Protein AF-A0A1I6LC33-F1 (afdb_monomer_lite)

Organism: NCBI:txid1166337

Secondary structure (DSSP, 8-state):
-EEEE-TTS-EEEE-GGGEEEEEEETTEEEEEETTS-EEEE-BSSHHHHHHHTT-

pLDDT: mean 87.88, std 5.4, range [69.56, 95.69]

Radius of gyration: 9.95 Å; chains: 1; bounding box: 23×24×25 Å

Sequence (55 aa):
MIEFRSADGAVVQLDPLLVESVRPDADGVVLRMINGVRQAVKEPYGEVLERLARF

InterPro domains:
  IPR009384 Swarming motility protein SwrD-like [PF06289] (1-55)

Structure (mmCIF, N/CA/C/O backbone):
data_AF-A0A1I6LC33-F1
#
_entry.id   AF-A0A1I6LC33-F1
#
loop_
_atom_site.group_PDB
_atom_site.id
_atom_site.type_symbol
_atom_site.label_atom_id
_atom_site.label_alt_id
_atom_site.label_comp_id
_atom_site.label_asym_id
_atom_site.label_entity_id
_atom_site.label_seq_id
_atom_site.pdbx_PDB_ins_code
_atom_site.Cartn_x
_atom_site.Cartn_y
_atom_site.Cartn_z
_atom_site.occupancy
_atom_site.B_iso_or_equiv
_atom_site.auth_seq_id
_atom_site.auth_comp_id
_atom_site.auth_asym_id
_atom_site.auth_atom_id
_atom_site.pdbx_PDB_model_num
ATOM 1 N N . MET A 1 1 ? -0.241 14.363 0.709 1.00 84.94 1 MET A N 1
ATOM 2 C CA . MET A 1 1 ? -0.106 13.632 -0.567 1.00 84.94 1 MET A CA 1
ATOM 3 C C . MET A 1 1 ? 1.270 12.989 -0.616 1.00 84.94 1 MET A C 1
ATOM 5 O O . MET A 1 1 ? 2.238 13.669 -0.298 1.00 84.94 1 MET A O 1
ATOM 9 N N . ILE A 1 2 ? 1.341 11.694 -0.914 1.00 86.12 2 ILE A N 1
ATOM 10 C CA . ILE A 1 2 ? 2.574 10.901 -1.009 1.00 86.12 2 ILE A CA 1
ATOM 11 C C . ILE A 1 2 ? 2.631 10.310 -2.418 1.00 86.12 2 ILE A C 1
ATOM 13 O O . ILE A 1 2 ? 1.617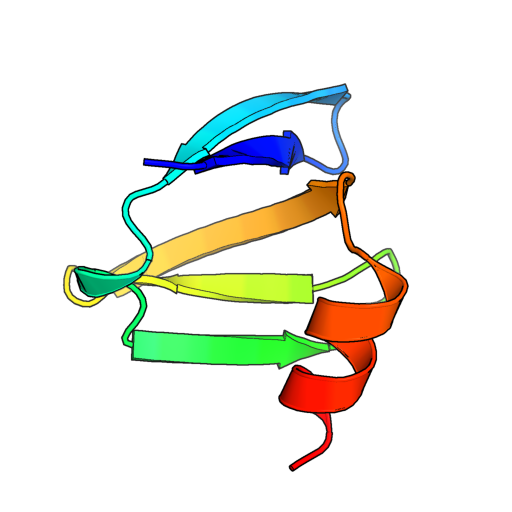 9.833 -2.928 1.00 86.12 2 ILE A O 1
ATOM 17 N N . GLU A 1 3 ? 3.801 10.360 -3.045 1.00 92.00 3 GLU A N 1
ATOM 18 C CA . GLU A 1 3 ? 4.035 9.721 -4.338 1.00 92.00 3 GLU A CA 1
ATOM 19 C C . GLU A 1 3 ? 4.491 8.288 -4.113 1.00 92.00 3 GLU A C 1
ATOM 21 O O . GLU A 1 3 ? 5.437 8.060 -3.364 1.00 92.00 3 GLU A O 1
ATOM 26 N N . PHE A 1 4 ? 3.838 7.344 -4.777 1.00 89.00 4 PHE A N 1
ATOM 27 C CA . PHE A 1 4 ? 4.209 5.941 -4.791 1.00 89.00 4 PHE A CA 1
ATOM 28 C C . PHE A 1 4 ? 4.570 5.494 -6.204 1.00 89.00 4 PHE A C 1
ATOM 30 O O . PHE A 1 4 ? 4.051 6.021 -7.182 1.00 89.00 4 PHE A O 1
ATOM 37 N N . ARG A 1 5 ? 5.423 4.481 -6.316 1.00 88.44 5 ARG A N 1
ATOM 38 C CA . ARG A 1 5 ? 5.602 3.681 -7.523 1.00 88.44 5 ARG A CA 1
ATOM 39 C C . ARG A 1 5 ? 4.721 2.449 -7.437 1.00 88.44 5 ARG A C 1
ATOM 41 O O . ARG A 1 5 ? 4.802 1.695 -6.461 1.00 88.44 5 ARG A O 1
ATOM 48 N N . SER A 1 6 ? 3.905 2.243 -8.458 1.00 85.38 6 SER 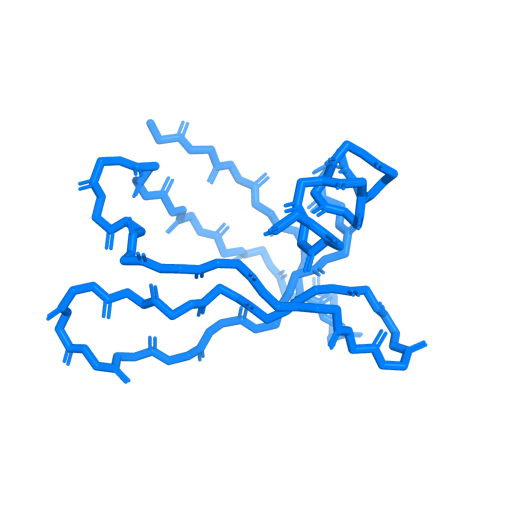A N 1
ATOM 49 C CA . SER A 1 6 ? 3.175 0.998 -8.673 1.00 85.38 6 SER A CA 1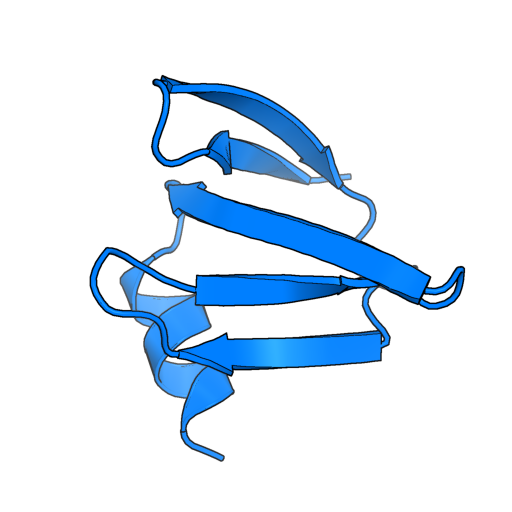
ATOM 50 C C . SER A 1 6 ? 4.086 -0.101 -9.219 1.00 85.38 6 SER A C 1
ATOM 52 O O . SER A 1 6 ? 5.234 0.137 -9.598 1.00 85.38 6 SER A O 1
ATOM 54 N N . ALA A 1 7 ? 3.570 -1.332 -9.238 1.00 76.62 7 ALA A N 1
ATOM 55 C CA . ALA A 1 7 ? 4.304 -2.506 -9.713 1.00 76.62 7 ALA A CA 1
ATOM 56 C C . ALA A 1 7 ? 4.737 -2.400 -11.191 1.00 76.62 7 ALA A C 1
ATOM 58 O O . ALA A 1 7 ? 5.752 -2.970 -11.577 1.00 76.62 7 ALA A O 1
ATOM 59 N N . ASP A 1 8 ? 4.004 -1.636 -12.003 1.00 82.69 8 ASP A N 1
ATOM 60 C CA . ASP A 1 8 ? 4.316 -1.341 -13.408 1.00 82.69 8 ASP A CA 1
ATOM 61 C C . ASP A 1 8 ? 5.303 -0.168 -13.592 1.00 82.69 8 ASP A C 1
ATOM 63 O O . ASP A 1 8 ? 5.622 0.207 -14.719 1.00 82.69 8 ASP A O 1
ATOM 67 N N . GLY A 1 9 ? 5.798 0.417 -12.496 1.00 83.69 9 GLY A N 1
ATOM 68 C CA . GLY A 1 9 ? 6.729 1.543 -12.509 1.00 83.69 9 GLY A CA 1
ATOM 69 C C . GLY A 1 9 ? 6.076 2.914 -12.701 1.00 83.69 9 GLY A C 1
ATOM 70 O O . GLY A 1 9 ? 6.798 3.915 -12.712 1.00 83.69 9 GLY A O 1
ATOM 71 N N . ALA A 1 10 ? 4.746 2.998 -12.819 1.00 88.25 10 ALA A N 1
ATOM 72 C CA . ALA A 1 10 ? 4.058 4.282 -12.865 1.00 88.25 10 ALA A CA 1
ATOM 73 C C . ALA A 1 10 ? 4.133 5.000 -11.507 1.00 88.25 10 ALA A C 1
ATOM 75 O O . ALA A 1 10 ? 4.162 4.380 -10.442 1.00 88.25 10 ALA A O 1
ATOM 76 N N . VAL A 1 11 ? 4.172 6.333 -11.542 1.00 90.19 11 VAL A N 1
ATOM 77 C CA . VAL A 1 11 ? 4.079 7.149 -10.328 1.00 90.19 11 VAL A CA 1
ATOM 78 C C . VAL A 1 11 ? 2.613 7.473 -10.076 1.00 90.19 11 VAL A C 1
ATOM 80 O O . VAL A 1 11 ? 1.934 8.039 -10.932 1.00 90.19 11 VAL A O 1
ATOM 83 N N . VAL A 1 12 ? 2.138 7.131 -8.886 1.00 89.38 12 VAL A N 1
ATOM 84 C CA . VAL A 1 12 ? 0.780 7.387 -8.409 1.00 89.38 12 VAL A CA 1
ATOM 85 C C . VAL A 1 12 ? 0.830 8.270 -7.177 1.00 89.38 12 VAL A C 1
ATOM 87 O O . VAL A 1 12 ? 1.534 7.984 -6.212 1.00 89.38 12 VAL A O 1
ATOM 90 N N . GLN A 1 13 ? 0.060 9.351 -7.199 1.00 91.00 13 GLN A N 1
ATOM 91 C CA . GLN A 1 13 ? -0.066 10.255 -6.064 1.00 91.00 13 GLN A CA 1
ATOM 92 C C . GLN A 1 13 ? -1.289 9.865 -5.243 1.00 91.00 13 GLN A C 1
ATOM 94 O O . GLN A 1 13 ? -2.404 9.816 -5.762 1.00 91.00 13 GLN A O 1
ATOM 99 N N . LEU A 1 14 ? -1.078 9.587 -3.959 1.00 88.94 14 LEU A N 1
ATOM 100 C CA . LEU A 1 14 ? -2.135 9.176 -3.044 1.00 88.94 14 LEU A CA 1
ATOM 101 C C . LEU A 1 14 ? -2.221 10.136 -1.862 1.00 88.94 14 LEU A C 1
ATOM 103 O O . LEU A 1 14 ? -1.212 10.591 -1.316 1.00 88.94 14 LEU A O 1
ATOM 107 N N . ASP A 1 15 ? -3.445 10.433 -1.440 1.00 92.00 15 ASP A N 1
ATOM 108 C CA . ASP A 1 15 ? -3.691 11.075 -0.156 1.00 92.00 15 ASP A CA 1
ATOM 109 C C . ASP A 1 15 ? -3.886 9.989 0.916 1.00 92.00 15 ASP A C 1
ATOM 111 O O . ASP A 1 15 ? -4.856 9.230 0.828 1.00 92.00 15 ASP A O 1
ATOM 115 N N . PRO A 1 16 ? -3.000 9.892 1.927 1.00 86.56 16 PRO A N 1
ATOM 116 C CA . PRO A 1 16 ? -3.135 8.915 3.005 1.00 86.56 16 PRO A CA 1
ATOM 117 C C . PRO A 1 16 ? -4.469 9.003 3.751 1.00 86.56 16 PRO A C 1
ATOM 119 O O . PRO A 1 16 ? -4.938 7.991 4.262 1.00 86.56 16 PRO A O 1
ATOM 122 N N . LEU A 1 17 ? -5.103 10.183 3.790 1.00 92.06 17 LEU A N 1
ATOM 123 C CA . LEU A 1 17 ? -6.403 10.375 4.444 1.00 92.06 17 LEU A CA 1
ATOM 124 C C . LEU A 1 17 ? -7.556 9.682 3.706 1.00 92.06 17 LEU A C 1
ATOM 126 O O . LEU A 1 17 ? -8.630 9.504 4.273 1.00 92.06 17 LEU A O 1
ATOM 130 N N . LEU A 1 18 ? -7.340 9.293 2.449 1.00 93.50 18 LEU A N 1
ATOM 131 C CA . LEU A 1 18 ? -8.323 8.602 1.619 1.00 93.50 18 LEU A CA 1
ATOM 132 C C . LEU A 1 18 ? -8.079 7.087 1.558 1.00 93.50 18 LEU A C 1
ATOM 134 O O . LEU A 1 18 ? -8.790 6.393 0.828 1.00 93.50 18 LEU A O 1
ATOM 138 N N . VAL A 1 19 ? -7.093 6.563 2.294 1.00 92.06 19 VAL A N 1
ATOM 139 C CA . VAL A 1 19 ? -6.804 5.125 2.368 1.00 92.06 19 VAL A CA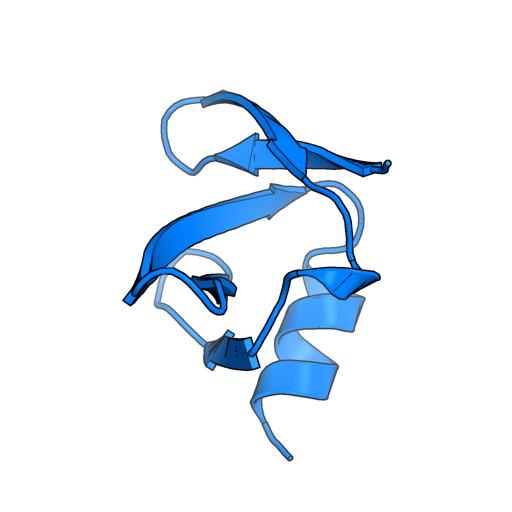 1
ATOM 140 C C . VAL A 1 19 ? -7.722 4.477 3.404 1.00 92.06 19 VAL A C 1
ATOM 142 O O . VAL A 1 19 ? -7.681 4.803 4.585 1.00 92.06 19 VAL A O 1
ATOM 145 N N . GLU A 1 20 ? -8.544 3.534 2.954 1.00 94.12 20 GLU A N 1
ATOM 146 C CA . GLU A 1 20 ? -9.448 2.743 3.793 1.00 94.12 20 GLU A CA 1
ATOM 147 C C . GLU A 1 20 ? -8.721 1.554 4.439 1.00 94.12 20 GLU A C 1
ATOM 149 O O . GLU A 1 20 ? -8.930 1.256 5.611 1.00 94.12 20 GLU A O 1
ATOM 154 N N . SER A 1 21 ? -7.875 0.843 3.684 1.00 92.81 21 SER A N 1
ATOM 155 C CA . SER A 1 21 ? -7.099 -0.285 4.220 1.00 92.81 21 SER A CA 1
ATOM 156 C C . SER A 1 21 ? -5.840 -0.576 3.406 1.00 92.81 21 SER A C 1
ATOM 158 O O . SER A 1 21 ? -5.759 -0.236 2.224 1.00 92.81 21 SER A O 1
ATOM 160 N N . VAL A 1 22 ? -4.878 -1.248 4.041 1.00 91.44 22 VAL A N 1
ATOM 161 C CA . VAL A 1 22 ? -3.620 -1.713 3.439 1.00 91.44 22 VAL A CA 1
ATOM 162 C C . VAL A 1 22 ? -3.574 -3.237 3.546 1.00 91.44 22 VAL A C 1
ATOM 164 O O . VAL A 1 22 ? -3.843 -3.784 4.614 1.00 91.44 22 VAL A O 1
ATOM 167 N N . ARG A 1 23 ? -3.266 -3.937 2.451 1.00 92.19 23 ARG A N 1
ATOM 168 C CA . ARG A 1 23 ? -3.146 -5.405 2.416 1.00 92.19 23 ARG A CA 1
ATOM 169 C C . ARG A 1 23 ? -1.826 -5.827 1.765 1.00 92.19 23 ARG A C 1
ATOM 171 O O . ARG A 1 23 ? -1.403 -5.157 0.824 1.00 92.19 23 ARG A O 1
ATOM 178 N N . PRO A 1 24 ? -1.180 -6.905 2.244 1.00 88.81 24 PRO A N 1
ATOM 179 C CA . PRO A 1 24 ? 0.035 -7.412 1.628 1.00 88.81 24 PRO A CA 1
ATOM 180 C C . PRO A 1 24 ? -0.313 -8.060 0.289 1.00 88.81 24 PRO A C 1
ATOM 182 O O . PRO A 1 24 ? -1.388 -8.647 0.142 1.00 88.81 24 PRO A O 1
ATOM 185 N N . ASP A 1 25 ? 0.600 -7.955 -0.667 1.00 88.50 25 ASP A N 1
ATOM 186 C CA . ASP A 1 25 ? 0.503 -8.588 -1.979 1.00 88.50 25 ASP A CA 1
ATOM 187 C C . ASP A 1 25 ? 1.866 -9.172 -2.380 1.00 88.50 25 ASP A C 1
ATOM 189 O O . ASP A 1 25 ? 2.880 -8.863 -1.754 1.00 88.50 25 ASP A O 1
ATOM 193 N N . ALA A 1 26 ? 1.904 -10.038 -3.394 1.00 81.69 26 ALA A N 1
ATOM 194 C CA . ALA A 1 26 ? 3.122 -10.762 -3.775 1.00 81.69 26 ALA A CA 1
ATOM 195 C C . ALA A 1 26 ? 4.302 -9.834 -4.131 1.00 81.69 26 ALA A C 1
ATOM 197 O O . ALA A 1 26 ? 5.449 -10.180 -3.856 1.00 81.69 26 ALA A O 1
ATOM 198 N N . ASP A 1 27 ? 4.013 -8.653 -4.687 1.00 80.38 27 ASP A N 1
ATOM 199 C CA . ASP A 1 27 ? 5.011 -7.688 -5.168 1.00 80.38 27 ASP A CA 1
ATOM 200 C C . ASP A 1 27 ? 5.015 -6.350 -4.396 1.00 80.38 27 ASP A C 1
ATOM 202 O O . ASP A 1 27 ? 5.591 -5.363 -4.871 1.00 80.38 27 ASP A O 1
ATOM 206 N N . GLY A 1 28 ? 4.398 -6.301 -3.208 1.00 86.25 28 GLY A N 1
ATOM 207 C CA . GLY A 1 28 ? 4.358 -5.116 -2.343 1.00 86.25 28 GLY A CA 1
ATOM 208 C C . GLY A 1 28 ? 3.085 -5.056 -1.498 1.00 86.25 28 GLY A C 1
ATOM 209 O O . GLY A 1 28 ? 2.800 -5.945 -0.693 1.00 86.25 28 GLY A O 1
ATOM 210 N N . VAL A 1 29 ? 2.295 -3.996 -1.672 1.00 91.50 29 VAL A N 1
ATOM 211 C CA . VAL A 1 29 ? 1.012 -3.826 -0.977 1.00 91.50 29 VAL A CA 1
ATOM 212 C C . VAL A 1 29 ? -0.079 -3.289 -1.894 1.00 91.50 29 VAL A C 1
ATOM 214 O O . VAL A 1 29 ? 0.165 -2.504 -2.811 1.00 91.50 29 VAL A O 1
ATOM 217 N N . VAL A 1 30 ? -1.319 -3.654 -1.584 1.00 93.56 30 VAL A N 1
ATOM 218 C CA . VAL A 1 30 ? -2.518 -3.079 -2.191 1.00 93.56 30 VAL A CA 1
ATOM 219 C C . VAL A 1 30 ? -3.188 -2.148 -1.189 1.00 93.56 30 VAL A C 1
ATOM 221 O O . VAL A 1 30 ? -3.621 -2.563 -0.110 1.00 93.56 30 VAL A O 1
ATOM 224 N N . LEU A 1 31 ? -3.301 -0.881 -1.574 1.00 92.56 31 LEU A N 1
ATOM 225 C CA . LEU A 1 31 ? -4.070 0.137 -0.874 1.00 92.56 31 LEU A CA 1
ATOM 226 C C . LEU A 1 31 ? -5.496 0.132 -1.417 1.00 92.56 31 LEU A C 1
ATOM 228 O O . LEU A 1 31 ? -5.711 0.264 -2.622 1.00 92.56 31 LEU A O 1
ATOM 232 N N . ARG A 1 32 ? -6.482 -0.014 -0.536 1.00 94.62 32 ARG A N 1
ATOM 233 C CA . ARG A 1 32 ? -7.888 0.212 -0.873 1.00 94.62 32 ARG A CA 1
ATOM 234 C C . ARG A 1 32 ? -8.264 1.614 -0.421 1.00 94.62 32 ARG A C 1
ATOM 236 O O . ARG A 1 32 ? -8.100 1.942 0.749 1.00 94.62 32 ARG A O 1
ATOM 243 N N . MET A 1 33 ? -8.759 2.420 -1.345 1.00 94.56 33 MET A N 1
ATOM 244 C CA . MET A 1 33 ? -9.200 3.791 -1.116 1.00 94.56 33 MET A CA 1
ATOM 245 C C . MET A 1 33 ? -10.670 3.816 -0.675 1.00 94.56 33 MET A C 1
ATOM 247 O O . MET A 1 33 ? -11.437 2.921 -1.034 1.00 94.56 33 MET A O 1
ATOM 251 N N . ILE A 1 34 ? -11.098 4.869 0.026 1.00 95.69 34 ILE A N 1
ATOM 252 C CA . ILE A 1 34 ? -12.486 5.023 0.512 1.00 95.69 34 ILE A CA 1
ATOM 253 C C . ILE A 1 34 ? -13.542 5.049 -0.607 1.00 95.69 34 ILE A C 1
ATOM 255 O O . ILE A 1 34 ? -14.712 4.767 -0.369 1.00 95.69 34 ILE A O 1
ATOM 259 N N . ASN A 1 35 ? -13.140 5.373 -1.839 1.00 93.31 35 ASN A N 1
ATOM 260 C CA . ASN A 1 35 ? -14.004 5.341 -3.022 1.00 93.31 35 ASN A CA 1
ATOM 261 C C . ASN A 1 35 ? -14.075 3.945 -3.680 1.00 93.31 35 ASN A C 1
ATOM 263 O O . ASN A 1 35 ? -14.658 3.802 -4.752 1.00 93.31 35 ASN A O 1
ATOM 267 N N . GLY A 1 36 ? -13.457 2.926 -3.074 1.00 92.69 36 GLY A N 1
ATOM 268 C CA . GLY A 1 36 ? -13.410 1.550 -3.568 1.00 92.69 36 GLY A CA 1
ATOM 269 C C . GLY A 1 36 ? -12.275 1.249 -4.553 1.00 92.69 36 GLY A C 1
ATOM 270 O O . GLY A 1 36 ? -12.073 0.078 -4.884 1.00 92.69 36 GLY A O 1
ATOM 271 N N . VAL A 1 37 ? -11.512 2.255 -4.998 1.00 93.00 37 VAL A N 1
ATOM 272 C CA . VAL A 1 37 ? -10.352 2.059 -5.885 1.00 93.00 37 VAL A CA 1
ATOM 273 C C . VAL A 1 37 ? -9.268 1.262 -5.162 1.00 93.00 37 VAL A C 1
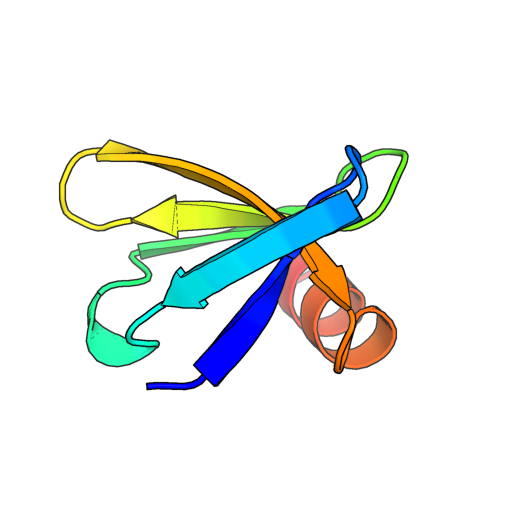ATOM 275 O O . VAL A 1 37 ? -9.024 1.454 -3.972 1.00 93.00 37 VAL A O 1
ATOM 278 N N . ARG A 1 38 ? -8.604 0.359 -5.889 1.00 92.81 38 ARG A N 1
ATOM 279 C CA . ARG A 1 38 ? -7.456 -0.405 -5.394 1.00 92.81 38 ARG A CA 1
ATOM 280 C C . ARG A 1 38 ? -6.203 0.029 -6.135 1.00 92.81 38 ARG A C 1
ATOM 282 O O . ARG A 1 38 ? -6.207 0.040 -7.362 1.00 92.81 38 ARG A O 1
ATOM 289 N N . GLN A 1 39 ? -5.150 0.338 -5.392 1.00 90.75 39 GLN A N 1
ATOM 290 C CA . GLN A 1 39 ? -3.867 0.756 -5.935 1.00 90.75 39 GLN A CA 1
ATOM 291 C C . GLN A 1 39 ? -2.760 -0.150 -5.401 1.00 90.75 39 GLN A C 1
ATOM 293 O O . GLN A 1 39 ? -2.504 -0.177 -4.199 1.00 90.75 39 GLN A O 1
ATOM 298 N N . ALA A 1 40 ? -2.097 -0.879 -6.297 1.00 91.62 40 ALA A N 1
ATOM 299 C CA . ALA A 1 40 ? -0.874 -1.598 -5.959 1.00 91.62 40 ALA A CA 1
ATOM 300 C C . ALA A 1 40 ? 0.295 -0.605 -5.906 1.00 91.62 40 ALA A C 1
ATOM 302 O O . ALA A 1 40 ? 0.475 0.186 -6.839 1.00 91.62 40 ALA A O 1
ATOM 303 N N . VAL A 1 41 ? 1.068 -0.640 -4.821 1.00 90.62 41 VAL A N 1
ATOM 304 C CA . VAL A 1 41 ? 2.245 0.211 -4.603 1.00 90.62 41 VAL A CA 1
ATOM 305 C C . VAL A 1 41 ? 3.395 -0.598 -4.008 1.00 90.62 41 VAL A C 1
ATOM 307 O O . VAL A 1 41 ? 3.179 -1.584 -3.302 1.00 90.62 41 VAL A O 1
ATOM 310 N N . LYS A 1 42 ? 4.625 -0.166 -4.293 1.00 86.81 42 LYS A N 1
ATOM 311 C CA . LYS A 1 42 ? 5.853 -0.845 -3.857 1.00 86.81 42 LYS A CA 1
ATOM 312 C C . LYS A 1 42 ? 6.854 0.090 -3.182 1.00 86.81 42 LYS A C 1
ATOM 314 O O . LYS A 1 42 ? 7.477 -0.273 -2.192 1.00 86.81 42 LYS A O 1
ATOM 319 N N . GLU A 1 43 ? 6.996 1.309 -3.686 1.00 85.50 43 GLU A N 1
ATOM 320 C CA . GLU A 1 43 ? 7.945 2.306 -3.174 1.00 85.50 43 GLU A CA 1
ATOM 321 C C . GLU A 1 43 ? 7.299 3.691 -3.154 1.00 85.50 43 GLU A C 1
ATOM 323 O O . GLU A 1 43 ? 6.303 3.872 -3.842 1.00 85.50 43 GLU A O 1
ATOM 328 N N . PR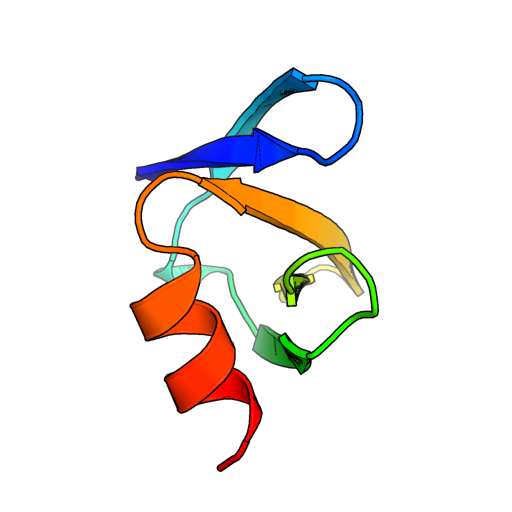O A 1 44 ? 7.854 4.687 -2.446 1.00 72.25 44 PRO A N 1
ATOM 329 C CA . PRO A 1 44 ? 8.762 4.537 -1.317 1.00 72.25 44 PRO A CA 1
ATOM 330 C C . PRO A 1 44 ? 8.012 3.932 -0.115 1.00 72.25 44 PRO A C 1
ATOM 332 O O . PRO A 1 44 ? 6.785 3.940 -0.067 1.00 72.25 44 PRO A O 1
ATOM 335 N N . TYR A 1 45 ? 8.748 3.392 0.862 1.00 82.12 45 TYR A N 1
ATOM 336 C CA . TYR A 1 45 ? 8.205 2.808 2.105 1.00 82.12 45 TYR A CA 1
ATOM 337 C C . TYR A 1 45 ? 7.542 1.424 1.999 1.00 82.12 45 TYR A C 1
ATOM 339 O O . TYR A 1 45 ? 6.758 1.075 2.881 1.00 82.12 45 TYR A O 1
ATOM 347 N N . GLY A 1 46 ? 7.895 0.615 0.993 1.00 81.12 46 GLY A N 1
ATOM 348 C CA . GLY A 1 46 ? 7.400 -0.762 0.848 1.00 81.12 46 GLY A CA 1
ATOM 349 C C . GLY A 1 46 ? 7.454 -1.564 2.152 1.00 81.12 46 GLY A C 1
ATOM 350 O O . GLY A 1 46 ? 6.425 -2.043 2.611 1.00 81.12 46 GLY A O 1
ATOM 351 N N . GLU A 1 47 ? 8.602 -1.582 2.840 1.00 85.38 47 GLU A N 1
ATOM 352 C CA . GLU A 1 47 ? 8.746 -2.287 4.126 1.00 85.38 47 GLU A CA 1
ATOM 353 C C . GLU A 1 47 ? 7.792 -1.783 5.223 1.00 85.38 47 GLU A C 1
ATOM 355 O O . GLU A 1 47 ? 7.270 -2.570 6.013 1.00 85.38 47 GLU A O 1
ATOM 360 N N . VAL A 1 48 ? 7.559 -0.468 5.305 1.00 85.31 48 VAL A N 1
ATOM 361 C CA . VAL A 1 48 ? 6.654 0.109 6.312 1.00 85.31 48 VAL A CA 1
ATOM 362 C C . VAL A 1 48 ? 5.218 -0.292 6.000 1.00 85.31 48 VAL A C 1
ATOM 364 O O . VAL A 1 48 ? 4.492 -0.719 6.898 1.00 85.31 48 VAL A O 1
ATOM 367 N N . LEU A 1 49 ? 4.819 -0.190 4.732 1.00 84.81 49 LEU A N 1
ATOM 368 C CA . LEU A 1 49 ? 3.479 -0.555 4.294 1.00 84.81 49 LEU A CA 1
ATOM 369 C C . LEU A 1 49 ? 3.224 -2.053 4.448 1.00 84.81 49 LEU A C 1
ATOM 371 O O . LEU A 1 49 ? 2.178 -2.429 4.964 1.00 84.81 49 LEU A O 1
ATOM 375 N N . GLU A 1 50 ? 4.179 -2.907 4.082 1.00 85.75 50 GLU A N 1
ATOM 376 C CA . GLU A 1 50 ? 4.087 -4.354 4.284 1.00 85.75 50 GLU A CA 1
ATOM 377 C C . GLU A 1 50 ? 3.943 -4.717 5.763 1.00 85.75 50 GLU A C 1
ATOM 379 O O . GLU A 1 50 ? 3.172 -5.615 6.104 1.00 85.75 50 GLU A O 1
ATOM 384 N N . ARG A 1 51 ? 4.655 -4.018 6.658 1.00 86.94 51 ARG A N 1
ATOM 385 C CA . ARG A 1 51 ? 4.498 -4.204 8.106 1.00 86.94 51 ARG A CA 1
ATOM 386 C C . ARG A 1 51 ? 3.109 -3.794 8.572 1.00 86.94 51 ARG A C 1
ATOM 388 O O . ARG A 1 51 ? 2.502 -4.556 9.315 1.00 86.94 51 ARG A O 1
ATOM 395 N N . LEU A 1 52 ? 2.609 -2.636 8.138 1.00 82.94 52 LEU A N 1
ATOM 396 C CA . LEU A 1 52 ? 1.258 -2.171 8.471 1.00 82.94 52 LEU A CA 1
ATOM 397 C C . LEU A 1 52 ? 0.179 -3.123 7.949 1.00 82.94 52 LEU A C 1
ATOM 399 O O . LEU A 1 52 ? -0.813 -3.347 8.628 1.00 82.94 52 LEU A O 1
ATOM 403 N N . ALA A 1 53 ? 0.392 -3.723 6.780 1.00 85.56 53 ALA A N 1
ATOM 404 C CA . ALA A 1 53 ? -0.572 -4.604 6.139 1.00 85.56 53 ALA A CA 1
ATOM 405 C C . ALA A 1 53 ? -0.781 -5.954 6.855 1.00 85.56 53 ALA A C 1
ATOM 407 O O . ALA A 1 53 ? -1.727 -6.679 6.544 1.00 85.56 53 ALA A O 1
ATOM 408 N N . ARG A 1 54 ? 0.120 -6.326 7.773 1.00 83.19 54 ARG A N 1
ATOM 409 C CA . ARG A 1 54 ? 0.066 -7.588 8.532 1.00 83.19 54 ARG A CA 1
ATOM 410 C C . ARG A 1 54 ? -0.686 -7.477 9.867 1.00 83.19 54 ARG A C 1
ATOM 412 O O . ARG A 1 54 ? -0.841 -8.507 10.522 1.00 83.19 54 ARG A O 1
ATOM 419 N N . PHE A 1 55 ? -1.105 -6.275 10.268 1.00 69.56 55 PHE A N 1
ATOM 420 C CA . PHE A 1 55 ? -1.931 -6.027 11.458 1.00 69.56 55 PHE A CA 1
ATOM 421 C C . PHE A 1 55 ? -3.413 -5.936 11.085 1.00 69.56 55 PHE A C 1
ATOM 423 O O . PHE A 1 55 ? -4.239 -6.362 11.921 1.00 69.56 55 PHE A O 1
#

Foldseek 3Di:
DDWFQAPVRDIDDDDPVQFPAWAADPQAIWTQGVVRDITHGCDDPRVVSNVRNVD